Protein AF-A0A1M7TIK6-F1 (afdb_monomer)

InterPro domains:
  IPR012338 Beta-lactamase/transpeptidase-like [SSF56601] (16-72)

Radius of gyration: 14.54 Å; Cα contacts (8 Å, |Δi|>4): 136; chains: 1; bounding box: 36×27×40 Å

Sequence (93 aa):
MLSGLHVYKSQEYSYELTLYDLLFQTSGLPDAYEETRNSIKKRVIYEDAYISFDDMIEIAKSLEPHFAPRTKKRAHYADILWVYFYVRRCARV

Nearest PDB structures (foldseek):
  4y7p-assembly2_A  TM=8.129E-01  e=3.685E-02  Bacillus cereus
  2efu-assembly2_B  TM=7.732E-01  e=1.492E-01  Brucella anthropi
  2dns-assembly6_F  TM=7.487E-01  e=1.492E-01  Brucella anthropi
  2drw-assembly6_F  TM=7.540E-01  e=2.270E-01  Brucella anthropi

Mean predicted aligned error: 7.1 Å

Foldseek 3Di:
DQWLLAQAPNDTCSVVDDPVLQVQQQQQFAALQPPQPPHPVVDLVVDFDFADLVNSSVSSSVDHRRDHGPDPPDGDDHPNPPDPDGRDDPPDD

Solvent-accessible surface area (backbone atoms only — not comparable to full-atom values): 5692 Å² total; per-residue (Å²): 1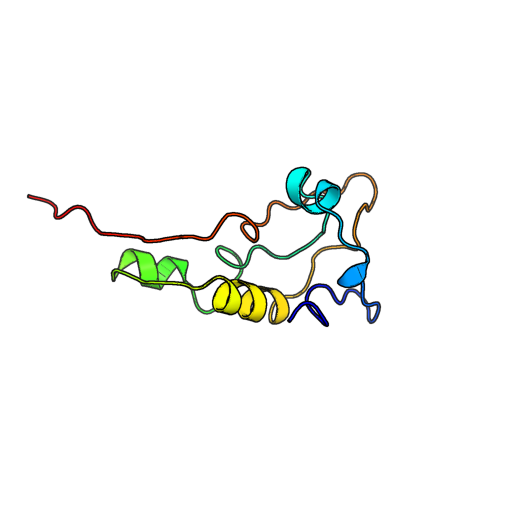34,57,77,66,54,36,53,45,95,92,42,79,42,42,87,75,63,49,72,65,29,60,77,65,21,20,40,18,51,42,26,38,55,78,70,36,87,80,37,55,59,60,47,59,72,78,41,73,45,84,56,54,59,66,58,45,50,56,46,25,42,74,45,74,46,79,46,62,64,71,42,85,99,52,71,36,81,45,75,71,86,75,59,79,51,74,54,72,79,76,77,84,125

Structure (mmCIF, N/CA/C/O backbone):
data_AF-A0A1M7TIK6-F1
#
_entry.id   AF-A0A1M7TIK6-F1
#
loop_
_atom_site.group_PDB
_atom_site.id
_atom_site.type_symbol
_atom_site.label_atom_id
_atom_site.label_alt_id
_atom_site.label_comp_id
_atom_site.label_asym_id
_atom_site.label_entity_id
_atom_site.label_seq_id
_atom_site.pdbx_PDB_ins_code
_atom_site.Cartn_x
_atom_site.Cartn_y
_atom_site.Cartn_z
_atom_site.occupancy
_atom_site.B_iso_or_equiv
_atom_site.auth_seq_id
_atom_site.auth_comp_id
_atom_site.auth_asym_id
_atom_site.auth_atom_id
_atom_site.pdbx_PDB_model_num
ATOM 1 N N . MET A 1 1 ? -9.883 -8.647 -7.353 1.00 65.69 1 MET A N 1
ATOM 2 C CA . MET A 1 1 ? -8.983 -7.479 -7.494 1.00 65.69 1 MET A CA 1
ATOM 3 C C . MET A 1 1 ? -8.696 -6.795 -6.159 1.00 65.69 1 MET A C 1
ATOM 5 O O . MET A 1 1 ? -7.525 -6.716 -5.828 1.00 65.69 1 MET A O 1
ATOM 9 N N . LEU A 1 2 ? -9.696 -6.372 -5.367 1.00 77.38 2 LEU A N 1
ATOM 10 C CA . LEU A 1 2 ? -9.478 -5.634 -4.100 1.00 77.38 2 LEU A CA 1
ATOM 11 C C . LEU A 1 2 ? -9.381 -6.494 -2.823 1.00 77.38 2 LEU A C 1
ATOM 13 O O . LEU A 1 2 ? -8.833 -6.041 -1.821 1.00 77.38 2 LEU A O 1
ATOM 17 N N . SER A 1 3 ? -9.889 -7.729 -2.844 1.00 84.56 3 SER A N 1
ATOM 18 C CA . SER A 1 3 ? -9.760 -8.667 -1.720 1.00 84.56 3 SER A CA 1
ATOM 19 C C . SER A 1 3 ? -8.295 -8.839 -1.322 1.00 84.56 3 SER A C 1
ATOM 21 O O . SER A 1 3 ? -7.425 -8.965 -2.192 1.00 84.56 3 SER A O 1
ATOM 23 N N . GLY A 1 4 ? -8.021 -8.826 -0.023 1.00 86.38 4 GLY A N 1
ATOM 24 C CA . GLY A 1 4 ? -6.669 -8.967 0.515 1.00 86.38 4 GLY A CA 1
ATOM 25 C C . GLY A 1 4 ? -5.762 -7.736 0.387 1.00 86.38 4 GLY A C 1
ATOM 26 O O . GLY A 1 4 ? -4.654 -7.774 0.901 1.00 86.38 4 GLY A O 1
ATOM 27 N N . LEU A 1 5 ? -6.205 -6.641 -0.249 1.00 88.12 5 LEU A N 1
ATOM 28 C CA . LEU A 1 5 ? -5.461 -5.368 -0.301 1.00 88.12 5 LEU A CA 1
ATOM 29 C C . LEU A 1 5 ? -5.075 -4.826 1.083 1.00 88.12 5 LEU A C 1
ATOM 31 O O . LEU A 1 5 ? -4.004 -4.252 1.238 1.00 88.12 5 LEU A O 1
ATOM 35 N N . HIS A 1 6 ? -5.946 -4.982 2.079 1.00 89.25 6 HIS A N 1
ATOM 36 C CA . HIS A 1 6 ? -5.697 -4.482 3.422 1.00 89.25 6 HIS A CA 1
ATOM 37 C C . HIS A 1 6 ? -6.083 -5.528 4.467 1.00 89.25 6 HIS A C 1
ATOM 39 O O . HIS A 1 6 ? -7.180 -5.494 5.032 1.00 89.25 6 HIS A O 1
ATOM 45 N N . VAL A 1 7 ? -5.160 -6.445 4.754 1.00 90.50 7 VAL A N 1
ATOM 46 C CA . VAL A 1 7 ? -5.287 -7.411 5.852 1.00 90.50 7 VAL A CA 1
ATOM 47 C C . VAL A 1 7 ? -4.366 -6.983 6.984 1.00 90.50 7 VAL A C 1
ATOM 49 O O . VAL A 1 7 ? -3.147 -7.047 6.863 1.00 90.50 7 VAL A O 1
ATOM 52 N N . TYR A 1 8 ? -4.946 -6.548 8.098 1.00 90.19 8 TYR A N 1
ATOM 53 C CA . TYR A 1 8 ? -4.190 -6.113 9.268 1.00 90.19 8 TYR A CA 1
ATOM 54 C C . TYR A 1 8 ? -4.613 -6.930 10.486 1.00 90.19 8 TYR A C 1
ATOM 56 O O . TYR A 1 8 ? -5.793 -6.980 10.824 1.00 90.19 8 TYR A O 1
ATOM 64 N N . LYS A 1 9 ? -3.650 -7.589 11.147 1.00 88.00 9 LYS A N 1
ATOM 65 C CA . LYS A 1 9 ? -3.885 -8.462 12.318 1.00 88.00 9 LYS A CA 1
ATOM 66 C C . LYS A 1 9 ? -5.010 -9.489 12.105 1.00 88.00 9 LYS A C 1
ATOM 68 O O . LYS A 1 9 ? -5.872 -9.657 12.963 1.00 88.00 9 LYS A O 1
ATOM 73 N N . SER A 1 10 ? -4.997 -10.158 10.952 1.00 88.00 10 SER A N 1
ATOM 74 C CA . SER A 1 10 ? -6.005 -11.155 10.550 1.00 88.00 10 SER A CA 1
ATOM 75 C C . SER A 1 10 ? -7.423 -10.606 10.336 1.00 88.00 10 SER A C 1
ATOM 77 O O . SER A 1 10 ? -8.355 -11.393 10.188 1.00 88.00 10 SER A O 1
ATOM 79 N N . GLN A 1 11 ? -7.595 -9.281 10.287 1.0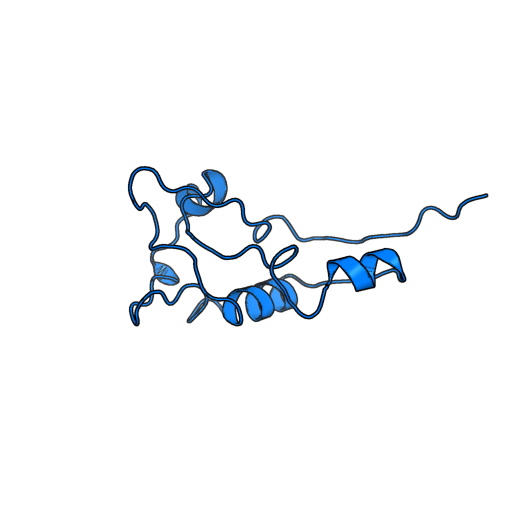0 89.12 11 GLN A N 1
ATOM 80 C CA . GLN A 1 11 ? -8.845 -8.633 9.904 1.00 89.12 11 GLN A CA 1
ATOM 81 C C . GLN A 1 11 ? -8.708 -7.994 8.517 1.00 89.12 11 GLN A C 1
ATOM 83 O O . GLN A 1 11 ? -7.749 -7.269 8.241 1.00 89.12 11 GLN A O 1
ATOM 88 N N . GLU A 1 12 ? -9.661 -8.286 7.633 1.00 90.94 12 GLU A N 1
ATOM 89 C CA . GLU A 1 12 ? -9.712 -7.741 6.277 1.00 90.94 12 GLU A CA 1
ATOM 90 C C . GLU A 1 12 ? -10.523 -6.442 6.261 1.00 90.94 12 GLU A C 1
ATOM 92 O O . GLU A 1 12 ? -11.691 -6.431 6.634 1.00 90.94 12 GLU A O 1
ATOM 97 N N . TYR A 1 13 ? -9.902 -5.357 5.800 1.00 89.44 13 TYR A N 1
ATOM 98 C CA . TYR A 1 13 ? -10.517 -4.030 5.691 1.00 89.44 13 TYR A CA 1
ATOM 99 C C . TYR A 1 13 ? -10.604 -3.531 4.246 1.00 89.44 13 TYR A C 1
ATOM 101 O O . TYR A 1 13 ? -11.020 -2.399 4.007 1.00 89.44 13 TYR A O 1
ATOM 109 N N . SER A 1 14 ? -10.228 -4.356 3.265 1.00 88.19 14 SER A N 1
ATOM 110 C CA . SER A 1 14 ? -10.185 -3.982 1.846 1.00 88.19 14 SER A CA 1
ATOM 111 C C . SER A 1 14 ? -11.464 -3.321 1.332 1.00 88.19 14 SER A C 1
ATOM 113 O O . SER A 1 14 ? -11.399 -2.379 0.549 1.00 88.19 14 SER A O 1
ATOM 115 N N . TYR A 1 15 ? -12.621 -3.808 1.779 1.00 89.00 15 TYR A N 1
ATOM 116 C CA . TYR A 1 15 ? -13.936 -3.313 1.362 1.00 89.00 15 TYR A CA 1
ATOM 117 C C . TYR A 1 15 ? -14.467 -2.170 2.240 1.00 89.00 15 TYR A C 1
ATOM 119 O O . TYR A 1 15 ? -15.474 -1.555 1.902 1.00 89.00 15 TYR A O 1
ATOM 127 N N . GLU A 1 16 ? -13.795 -1.875 3.354 1.00 89.19 16 GLU A N 1
ATOM 128 C CA . GLU A 1 16 ? -14.134 -0.781 4.274 1.00 89.19 16 GLU A CA 1
ATOM 129 C C . GLU A 1 16 ? -13.340 0.503 3.992 1.00 89.19 16 GLU A C 1
ATOM 131 O O . GLU A 1 16 ? -13.577 1.543 4.622 1.00 89.19 16 GLU A O 1
ATOM 136 N N . LEU A 1 17 ? -12.373 0.421 3.073 1.00 87.81 17 LEU A N 1
ATOM 137 C CA . LEU A 1 17 ? -11.607 1.557 2.591 1.00 87.81 17 LEU A CA 1
ATOM 138 C C . LEU A 1 17 ? -12.494 2.466 1.744 1.00 87.81 17 LEU A C 1
ATOM 140 O O . LEU A 1 17 ? -13.158 2.041 0.799 1.00 87.81 17 LEU A O 1
ATOM 144 N N . THR A 1 18 ? -12.462 3.748 2.070 1.00 88.50 18 THR A N 1
ATOM 145 C CA . THR A 1 18 ? -13.164 4.799 1.341 1.00 88.50 18 THR A CA 1
ATOM 146 C C . THR A 1 18 ? -12.168 5.711 0.630 1.00 88.50 18 THR A C 1
ATOM 148 O O . THR A 1 18 ? -10.993 5.792 0.991 1.00 88.50 18 THR A O 1
ATOM 151 N N . LEU A 1 19 ? -12.653 6.472 -0.356 1.00 84.94 19 LEU A N 1
ATOM 152 C CA . LEU A 1 19 ? -11.872 7.542 -0.992 1.00 84.94 19 LEU A CA 1
ATOM 153 C C . LEU A 1 19 ? -11.337 8.552 0.031 1.00 84.94 19 LEU A C 1
ATOM 155 O O . LEU A 1 19 ? -10.238 9.067 -0.139 1.00 84.94 19 LEU A O 1
ATOM 159 N N . TYR A 1 20 ? -12.089 8.804 1.106 1.00 86.50 20 TYR A N 1
ATOM 160 C CA . TYR A 1 20 ? -11.652 9.665 2.200 1.00 86.50 20 TYR A CA 1
ATOM 161 C C . TYR A 1 20 ? -10.375 9.125 2.858 1.00 86.50 20 TYR A C 1
ATOM 163 O O . TYR A 1 20 ? -9.412 9.868 3.033 1.00 86.50 20 TYR A O 1
ATOM 171 N N . ASP A 1 21 ? -10.326 7.827 3.159 1.00 87.69 21 ASP A N 1
ATOM 172 C CA . ASP A 1 21 ? -9.167 7.226 3.830 1.00 87.69 21 ASP A CA 1
ATOM 173 C C . ASP A 1 21 ? -7.903 7.309 2.971 1.00 87.69 21 ASP A C 1
ATOM 175 O O . ASP A 1 21 ? -6.799 7.486 3.486 1.00 87.69 21 ASP A O 1
ATOM 179 N N . LEU A 1 22 ? -8.069 7.216 1.652 1.00 85.88 22 LEU A N 1
ATOM 180 C CA . LEU A 1 22 ? -6.971 7.320 0.701 1.00 85.88 22 LEU A CA 1
ATOM 181 C C . LEU A 1 22 ? -6.508 8.774 0.519 1.00 85.88 22 LEU A C 1
ATOM 183 O O . LEU A 1 22 ? -5.312 9.047 0.589 1.00 85.88 22 LEU A O 1
ATOM 187 N N . LEU A 1 23 ? -7.439 9.720 0.345 1.00 85.19 23 LEU A N 1
ATOM 188 C CA . LEU A 1 23 ? -7.125 11.143 0.152 1.00 85.19 23 LEU A CA 1
ATOM 189 C C . LEU A 1 23 ? -6.466 11.776 1.382 1.00 85.19 23 LEU A C 1
ATOM 191 O O . LEU A 1 23 ? -5.597 12.633 1.241 1.00 85.19 23 LEU A O 1
ATOM 195 N N . PHE A 1 24 ? -6.863 11.347 2.581 1.00 87.00 24 PHE A N 1
ATOM 196 C CA . PHE A 1 24 ? -6.311 11.849 3.841 1.00 87.00 24 PHE A CA 1
ATOM 197 C C . PHE A 1 24 ? -5.212 10.960 4.425 1.00 87.00 24 PHE A C 1
ATOM 199 O O . PHE A 1 24 ? -4.773 11.212 5.546 1.00 87.00 24 PHE A O 1
ATOM 206 N N . GLN A 1 25 ? -4.756 9.940 3.687 1.00 86.69 25 GLN A N 1
ATOM 207 C CA . GLN A 1 25 ? -3.658 9.058 4.105 1.00 86.69 25 GLN A CA 1
ATOM 208 C C . GLN A 1 25 ? -3.927 8.362 5.451 1.00 86.69 25 GLN A C 1
ATOM 210 O O . GLN A 1 25 ? -3.020 8.088 6.233 1.00 86.69 25 GLN A O 1
ATOM 215 N N . THR A 1 26 ? -5.197 8.074 5.742 1.00 89.88 26 THR A N 1
ATOM 216 C CA . THR A 1 26 ? -5.646 7.375 6.957 1.00 89.88 26 THR A CA 1
ATOM 217 C C . THR A 1 26 ? -6.047 5.923 6.685 1.00 89.88 26 THR A C 1
ATOM 219 O O . THR A 1 26 ? -6.573 5.255 7.577 1.00 89.88 26 THR A O 1
ATOM 222 N N . SER A 1 27 ? -5.774 5.416 5.478 1.00 86.81 27 SER A N 1
ATOM 223 C CA . SER A 1 27 ? -6.009 4.023 5.083 1.00 86.81 27 SER A CA 1
ATOM 224 C C . SER A 1 27 ? -5.097 3.036 5.808 1.00 86.81 27 SER A C 1
ATOM 226 O O . SER A 1 27 ? -5.552 1.945 6.121 1.00 86.81 27 SER A O 1
ATOM 228 N N . GLY A 1 28 ? -3.847 3.421 6.093 1.00 87.38 28 GLY A N 1
ATOM 229 C CA . GLY A 1 28 ? -2.834 2.529 6.673 1.00 87.38 28 GLY A CA 1
ATOM 230 C C . GLY A 1 28 ? -2.166 1.599 5.662 1.00 87.38 28 GLY A C 1
ATOM 231 O O . GLY A 1 28 ? -1.407 0.714 6.058 1.00 87.38 28 GLY A O 1
ATOM 232 N N . LEU A 1 29 ? -2.430 1.812 4.370 1.00 89.38 29 LEU A N 1
ATOM 233 C CA . LEU A 1 29 ? -1.802 1.054 3.298 1.00 89.38 29 LEU A CA 1
ATOM 234 C C . LEU A 1 29 ? -0.288 1.321 3.233 1.00 89.38 29 LEU A C 1
ATOM 236 O O . LEU A 1 29 ? 0.150 2.438 3.530 1.00 89.38 29 LEU A O 1
ATOM 240 N N . PRO A 1 30 ? 0.496 0.314 2.825 1.00 87.94 30 PRO A N 1
ATOM 241 C CA . PRO A 1 30 ? 1.921 0.478 2.592 1.00 87.94 30 PRO A CA 1
ATOM 242 C C . PRO A 1 30 ? 2.176 1.276 1.309 1.00 87.94 30 PRO A C 1
ATOM 244 O O . PRO A 1 30 ? 1.397 1.222 0.352 1.00 87.94 30 PRO A O 1
ATOM 247 N N . ASP A 1 31 ? 3.290 1.996 1.267 1.00 86.00 31 ASP A N 1
ATOM 248 C CA . ASP A 1 31 ? 3.757 2.663 0.059 1.00 86.00 31 ASP A CA 1
ATOM 249 C C . ASP A 1 31 ? 4.425 1.646 -0.880 1.00 86.00 31 ASP A C 1
ATOM 251 O O . ASP A 1 31 ? 5.579 1.254 -0.702 1.00 86.00 31 ASP A O 1
ATOM 255 N N . ALA A 1 32 ? 3.691 1.202 -1.902 1.00 83.56 32 ALA A N 1
ATOM 256 C CA . ALA A 1 32 ? 4.179 0.216 -2.866 1.00 83.56 32 ALA A CA 1
ATOM 257 C C . ALA A 1 32 ? 5.431 0.676 -3.641 1.00 83.56 32 ALA A C 1
ATOM 259 O O . ALA A 1 32 ? 6.213 -0.166 -4.096 1.00 83.56 32 ALA A O 1
ATOM 260 N N . TYR A 1 33 ? 5.648 1.985 -3.799 1.00 79.19 33 TYR A N 1
ATOM 261 C CA . TYR A 1 33 ? 6.798 2.520 -4.523 1.00 79.19 33 TYR A CA 1
ATOM 262 C C . TYR A 1 33 ? 8.058 2.565 -3.643 1.00 79.19 33 TYR A C 1
ATOM 264 O O . TYR A 1 33 ? 9.137 2.158 -4.092 1.00 79.19 33 TYR A O 1
ATOM 272 N N . GLU A 1 34 ? 7.926 3.023 -2.396 1.00 80.44 34 GLU A N 1
ATOM 273 C CA . GLU A 1 34 ? 9.048 3.198 -1.465 1.00 80.44 34 GLU A CA 1
ATOM 274 C C . GLU A 1 34 ? 9.379 1.938 -0.650 1.00 80.44 34 GLU A C 1
ATOM 276 O O . GLU A 1 34 ? 10.556 1.639 -0.436 1.00 80.44 34 GLU A O 1
ATOM 281 N N . GLU A 1 35 ? 8.379 1.174 -0.204 1.00 80.50 35 GLU A N 1
ATOM 282 C CA . GLU A 1 35 ? 8.572 0.084 0.769 1.00 80.50 35 GLU A CA 1
ATOM 283 C C . GLU A 1 35 ? 8.883 -1.275 0.125 1.00 80.50 35 GLU A C 1
ATOM 285 O O . GLU A 1 35 ? 9.273 -2.236 0.798 1.00 80.50 35 GLU A O 1
ATOM 290 N N . THR A 1 36 ? 8.775 -1.373 -1.198 1.00 80.00 36 THR A N 1
ATOM 291 C CA . THR A 1 36 ? 9.050 -2.617 -1.917 1.00 80.00 36 THR A CA 1
ATOM 292 C C . THR A 1 36 ? 10.539 -2.950 -1.931 1.00 80.00 36 THR A C 1
ATOM 294 O O . THR A 1 36 ? 11.362 -2.230 -2.500 1.00 80.00 36 THR A O 1
ATOM 297 N N . ARG A 1 37 ? 10.8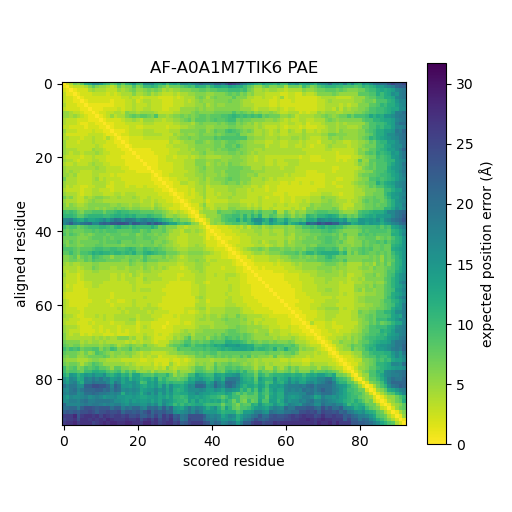95 -4.125 -1.386 1.00 69.19 37 ARG A N 1
ATOM 298 C CA . ARG A 1 37 ? 12.277 -4.658 -1.399 1.00 69.19 37 ARG A CA 1
ATOM 299 C C . ARG A 1 37 ? 12.849 -4.800 -2.814 1.00 69.19 37 ARG A C 1
ATOM 301 O O . ARG A 1 37 ? 14.019 -4.486 -3.039 1.00 69.19 37 ARG A O 1
ATOM 308 N N . ASN A 1 38 ? 12.021 -5.231 -3.766 1.00 66.12 38 ASN A N 1
ATOM 309 C CA . ASN A 1 38 ? 12.328 -5.212 -5.197 1.00 66.12 38 ASN A CA 1
ATOM 310 C C . ASN A 1 38 ? 12.010 -3.832 -5.760 1.00 66.12 38 ASN A C 1
ATOM 312 O O . ASN A 1 38 ? 10.976 -3.592 -6.368 1.00 66.12 38 ASN A O 1
ATOM 316 N N . SER A 1 39 ? 12.923 -2.916 -5.485 1.00 65.44 39 SER A N 1
ATOM 317 C CA . SER A 1 39 ? 12.838 -1.495 -5.773 1.00 65.44 39 SER A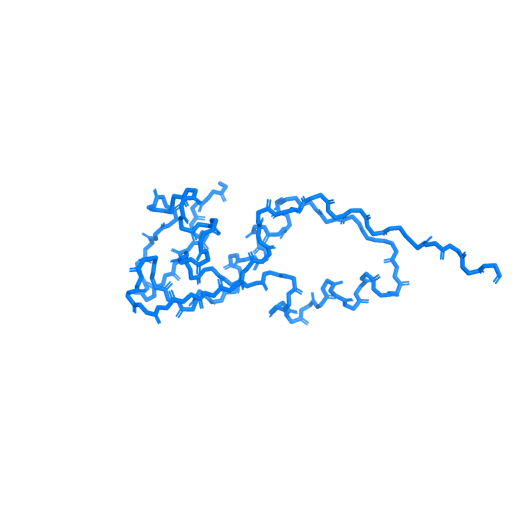 CA 1
ATOM 318 C C . SER A 1 39 ? 12.451 -1.199 -7.225 1.00 65.44 39 SER A C 1
ATOM 320 O O . SER A 1 39 ? 13.327 -1.028 -8.084 1.00 65.44 39 SER A O 1
ATOM 322 N N . ILE A 1 40 ? 11.149 -1.035 -7.466 1.00 75.25 40 ILE A N 1
ATOM 323 C CA . ILE A 1 40 ? 10.617 -0.248 -8.580 1.00 75.25 40 ILE A CA 1
ATOM 324 C C . ILE A 1 40 ? 11.470 1.012 -8.730 1.00 75.25 40 ILE A C 1
ATOM 326 O O . ILE A 1 40 ? 11.985 1.279 -9.809 1.00 75.25 40 ILE A O 1
ATOM 330 N N . LYS A 1 41 ? 11.736 1.685 -7.604 1.00 76.94 41 LYS A N 1
ATOM 331 C CA . LYS A 1 41 ? 12.615 2.845 -7.482 1.00 76.94 41 LYS A CA 1
ATOM 332 C C . LYS A 1 41 ? 14.006 2.665 -8.096 1.00 76.94 41 LYS A C 1
ATOM 334 O O . LYS A 1 41 ? 14.476 3.567 -8.771 1.00 76.94 41 LYS A O 1
ATOM 339 N N . LYS A 1 42 ? 14.687 1.525 -7.906 1.00 80.19 42 LYS A N 1
ATOM 340 C CA . LYS A 1 42 ? 15.984 1.304 -8.582 1.00 80.19 42 LYS A CA 1
ATOM 341 C C . LYS A 1 42 ? 15.772 1.029 -10.061 1.00 80.19 42 LYS A C 1
ATOM 343 O O . LYS A 1 42 ? 16.548 1.527 -10.863 1.00 80.19 42 LYS A O 1
ATOM 348 N N . ARG A 1 43 ? 14.730 0.280 -10.431 1.00 80.06 43 ARG A N 1
ATOM 349 C CA . ARG A 1 43 ? 14.445 -0.029 -11.836 1.00 80.06 43 ARG A CA 1
ATOM 350 C C . ARG A 1 43 ? 14.223 1.254 -12.644 1.00 80.06 43 ARG A C 1
ATOM 352 O O . ARG A 1 43 ? 14.945 1.479 -13.603 1.00 80.06 43 ARG A O 1
ATOM 359 N N . VAL A 1 44 ? 13.369 2.160 -12.162 1.00 80.56 44 VAL A N 1
ATOM 360 C CA . VAL A 1 44 ? 13.088 3.455 -12.819 1.00 80.56 44 VAL A CA 1
ATOM 361 C C . VAL A 1 44 ? 14.281 4.424 -12.845 1.00 80.56 44 VAL A C 1
ATOM 363 O O . VAL A 1 44 ? 14.264 5.392 -13.598 1.00 80.56 44 VAL A O 1
ATOM 366 N N . ILE A 1 45 ? 15.323 4.193 -12.033 1.00 81.56 45 ILE A N 1
ATOM 367 C CA . ILE A 1 45 ? 16.579 4.963 -12.096 1.00 81.56 45 ILE A CA 1
ATOM 368 C C . ILE A 1 45 ? 17.447 4.507 -13.278 1.00 81.56 45 ILE A C 1
ATOM 370 O O . ILE A 1 45 ? 18.154 5.330 -13.866 1.00 81.56 45 ILE A O 1
ATOM 374 N N . TYR A 1 46 ? 17.425 3.214 -13.613 1.00 83.38 46 TYR A N 1
ATOM 375 C CA . TYR A 1 46 ? 18.316 2.627 -14.619 1.00 83.38 46 TYR A CA 1
ATOM 376 C C . TYR A 1 46 ? 17.652 2.423 -15.986 1.00 83.38 46 TYR A C 1
ATOM 378 O O . TYR A 1 46 ? 18.357 2.460 -16.995 1.00 83.38 46 TYR A O 1
ATOM 386 N N . GLU A 1 47 ? 16.330 2.257 -16.041 1.00 82.69 47 GLU A N 1
ATOM 387 C CA . GLU A 1 47 ? 15.579 2.005 -17.274 1.00 82.69 47 GLU A CA 1
ATOM 388 C C . GLU A 1 47 ? 14.192 2.658 -17.263 1.00 82.69 47 GLU A C 1
ATOM 390 O O . GLU A 1 47 ? 13.586 2.868 -16.210 1.00 82.69 47 GLU A O 1
ATOM 395 N N . ASP A 1 48 ? 13.679 2.955 -18.460 1.00 82.31 48 ASP A N 1
ATOM 396 C CA . ASP A 1 48 ? 12.278 3.331 -18.630 1.00 82.31 48 ASP A CA 1
ATOM 397 C C . ASP A 1 48 ? 11.417 2.118 -18.251 1.00 82.31 48 ASP A C 1
ATOM 399 O O . ASP A 1 48 ? 11.574 1.027 -18.804 1.00 82.31 48 ASP A O 1
ATOM 403 N N . ALA A 1 49 ? 10.498 2.302 -17.308 1.00 79.19 49 ALA A N 1
ATOM 404 C CA . ALA A 1 49 ? 9.620 1.238 -16.850 1.00 79.19 49 ALA A CA 1
ATOM 405 C C . ALA A 1 49 ? 8.162 1.677 -16.940 1.00 79.19 49 ALA A C 1
ATOM 407 O O . ALA A 1 49 ? 7.794 2.781 -16.539 1.00 79.19 49 ALA A O 1
ATOM 408 N N . TYR A 1 50 ? 7.334 0.766 -17.438 1.00 81.69 50 TYR A N 1
ATOM 409 C CA . TYR A 1 50 ? 5.889 0.846 -17.314 1.00 81.69 50 TYR A CA 1
ATOM 410 C C . TYR A 1 50 ? 5.462 -0.005 -16.120 1.00 81.69 50 TYR A C 1
ATOM 412 O O . TYR A 1 50 ? 5.907 -1.146 -15.976 1.00 81.69 50 TYR A O 1
ATOM 420 N N . ILE A 1 51 ? 4.645 0.574 -15.246 1.00 80.06 51 ILE A N 1
ATOM 421 C CA . ILE A 1 51 ? 4.107 -0.095 -14.063 1.00 80.06 51 ILE A CA 1
ATOM 422 C C . ILE A 1 51 ? 2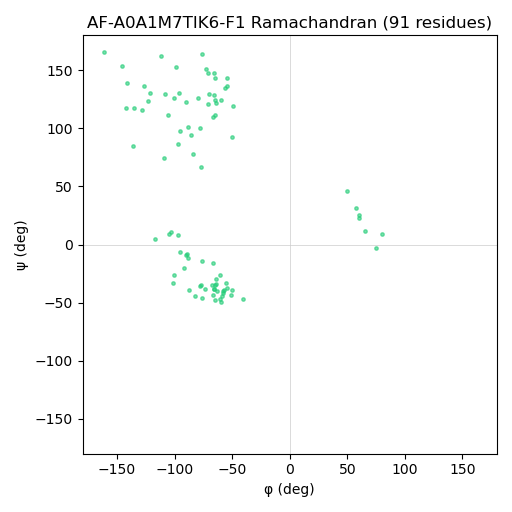.607 0.111 -14.116 1.00 80.06 51 ILE A C 1
ATOM 424 O O . ILE A 1 51 ? 2.131 1.249 -14.103 1.00 80.06 51 ILE A O 1
ATOM 428 N N . SER A 1 52 ? 1.879 -0.990 -14.251 1.00 83.44 52 SER A N 1
ATOM 429 C CA . SER A 1 52 ? 0.428 -0.940 -14.318 1.00 83.44 52 SER A CA 1
ATOM 430 C C . SER A 1 52 ? -0.173 -0.717 -12.930 1.00 83.44 52 SER A C 1
ATOM 432 O O . SER A 1 52 ? 0.471 -0.910 -11.896 1.00 83.44 52 SER A O 1
ATOM 434 N N . PHE A 1 53 ? -1.443 -0.323 -12.906 1.00 82.75 53 PHE A N 1
ATOM 435 C CA . PHE A 1 53 ? -2.208 -0.248 -11.665 1.00 82.75 53 PHE A CA 1
ATOM 436 C C . PHE A 1 53 ? -2.261 -1.606 -10.950 1.00 82.75 53 PHE A C 1
ATOM 438 O O . PHE A 1 53 ? -2.081 -1.670 -9.735 1.00 82.75 53 PHE A O 1
ATOM 445 N N . ASP A 1 54 ? -2.456 -2.689 -11.705 1.00 84.56 54 ASP A N 1
ATOM 446 C CA . ASP A 1 54 ? -2.516 -4.042 -11.154 1.00 84.56 54 ASP A CA 1
ATOM 447 C C . ASP A 1 54 ? -1.185 -4.448 -10.510 1.00 84.56 54 ASP A C 1
ATOM 449 O O . ASP A 1 54 ? -1.192 -4.996 -9.408 1.00 84.56 54 ASP A O 1
ATOM 453 N N . ASP A 1 55 ? -0.046 -4.091 -11.120 1.00 84.56 55 ASP A N 1
ATOM 454 C CA . ASP A 1 55 ? 1.278 -4.334 -10.530 1.00 84.56 55 ASP A CA 1
ATOM 455 C C . ASP A 1 55 ? 1.414 -3.649 -9.163 1.00 84.56 55 ASP A C 1
ATOM 457 O O . ASP A 1 55 ? 1.874 -4.262 -8.201 1.00 84.56 55 ASP A O 1
ATOM 461 N N . MET A 1 56 ? 0.975 -2.389 -9.049 1.00 84.00 56 MET A N 1
ATOM 462 C CA . MET A 1 56 ? 1.035 -1.645 -7.784 1.00 84.00 56 MET A CA 1
ATOM 463 C C . MET A 1 56 ? 0.133 -2.256 -6.712 1.00 84.00 56 MET A C 1
ATOM 465 O O . MET A 1 56 ? 0.525 -2.317 -5.548 1.00 84.00 56 MET A O 1
ATOM 469 N N . ILE A 1 57 ? -1.056 -2.736 -7.086 1.00 85.94 57 ILE A N 1
ATOM 470 C CA . ILE A 1 57 ? -1.982 -3.399 -6.161 1.00 85.94 57 ILE A CA 1
ATOM 471 C C . ILE A 1 57 ? -1.416 -4.733 -5.668 1.00 85.94 57 ILE A C 1
ATOM 473 O O . ILE A 1 57 ? -1.497 -5.021 -4.473 1.00 85.94 57 ILE A O 1
ATOM 477 N N . GLU A 1 58 ? -0.834 -5.543 -6.550 1.00 87.44 58 GLU A N 1
ATOM 478 C CA . GLU A 1 58 ? -0.213 -6.814 -6.160 1.00 87.44 58 GLU A CA 1
ATOM 479 C C . GLU A 1 58 ? 1.013 -6.598 -5.269 1.00 87.44 58 GLU A C 1
ATOM 481 O O . GLU A 1 58 ? 1.204 -7.302 -4.275 1.00 87.44 58 GLU A O 1
ATOM 486 N N . ILE A 1 59 ? 1.801 -5.563 -5.552 1.00 86.56 59 ILE A N 1
ATOM 487 C CA . ILE A 1 59 ? 2.915 -5.166 -4.696 1.00 86.56 59 ILE A CA 1
ATOM 488 C C . ILE A 1 59 ? 2.410 -4.696 -3.330 1.00 86.56 59 ILE A C 1
ATOM 490 O O . ILE A 1 59 ? 2.903 -5.182 -2.313 1.00 86.56 59 ILE A O 1
ATOM 494 N N . ALA A 1 60 ? 1.397 -3.828 -3.283 1.00 86.88 60 ALA A N 1
ATOM 495 C CA . ALA A 1 60 ? 0.808 -3.359 -2.030 1.00 86.88 60 ALA A CA 1
ATOM 496 C C . ALA A 1 60 ? 0.276 -4.518 -1.168 1.00 86.88 60 ALA A C 1
ATOM 498 O O . ALA A 1 60 ? 0.492 -4.524 0.039 1.00 86.88 60 ALA A O 1
ATOM 499 N N . LYS A 1 61 ? -0.350 -5.533 -1.781 1.00 88.75 61 LYS A N 1
ATOM 500 C CA . LYS A 1 61 ? -0.806 -6.757 -1.091 1.00 88.75 61 LYS A CA 1
ATOM 501 C C . LYS A 1 61 ? 0.327 -7.595 -0.511 1.00 88.75 61 LYS A C 1
ATOM 503 O O . LYS A 1 61 ? 0.115 -8.318 0.458 1.00 88.75 61 LYS A O 1
ATOM 508 N N . SER A 1 62 ? 1.504 -7.557 -1.134 1.00 88.25 62 SER A N 1
ATOM 509 C CA . SER A 1 62 ? 2.677 -8.296 -0.656 1.00 88.25 62 SER A CA 1
ATOM 510 C C . SER A 1 62 ? 3.348 -7.643 0.557 1.00 88.25 62 SER A C 1
ATOM 512 O O . SER A 1 62 ? 4.185 -8.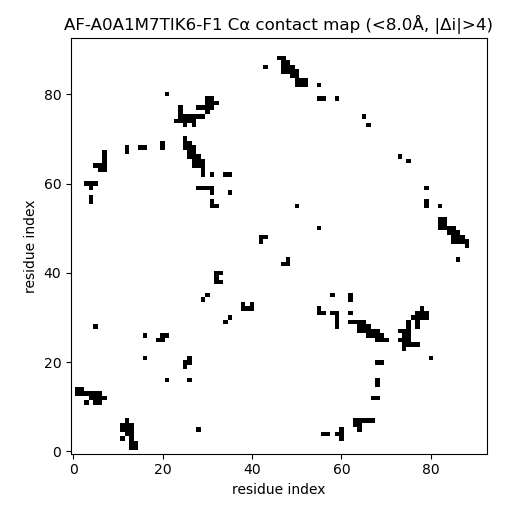271 1.206 1.00 88.25 62 SER A O 1
ATOM 514 N N . LEU A 1 63 ? 2.997 -6.389 0.848 1.00 88.12 63 LEU A N 1
ATOM 515 C CA . LEU A 1 63 ? 3.543 -5.593 1.938 1.00 88.12 63 LEU A CA 1
ATOM 516 C C . LEU A 1 63 ? 2.607 -5.621 3.151 1.00 88.12 63 LEU A C 1
ATOM 518 O O . LEU A 1 63 ? 1.395 -5.787 3.027 1.00 88.12 63 LEU A O 1
ATOM 522 N N . GLU A 1 64 ? 3.176 -5.451 4.343 1.00 88.81 64 GLU A N 1
ATOM 523 C CA . GLU A 1 64 ? 2.391 -5.407 5.576 1.00 88.81 64 GLU A CA 1
ATOM 524 C C . GLU A 1 64 ? 1.757 -4.019 5.763 1.00 88.81 64 GLU A C 1
ATOM 526 O O . GLU A 1 64 ? 2.477 -3.019 5.772 1.00 88.81 64 GLU A O 1
ATOM 531 N N . PRO A 1 65 ? 0.428 -3.923 5.954 1.00 90.19 65 PRO A N 1
ATOM 532 C CA . PRO A 1 65 ? -0.213 -2.660 6.300 1.00 90.19 65 PRO A CA 1
ATOM 533 C C . PRO A 1 65 ? 0.230 -2.151 7.675 1.00 90.19 65 PRO A C 1
ATOM 535 O O . PRO A 1 65 ? 0.373 -2.920 8.630 1.00 90.19 65 PRO A O 1
ATOM 538 N N . HIS A 1 66 ? 0.368 -0.832 7.811 1.00 89.44 66 HIS A N 1
ATOM 539 C CA . HIS A 1 66 ? 0.905 -0.202 9.023 1.00 89.44 66 HIS A CA 1
ATOM 540 C C . HIS A 1 66 ? -0.112 -0.119 10.165 1.00 89.44 66 HIS A C 1
ATOM 542 O O . HIS A 1 66 ? 0.248 -0.207 11.343 1.00 89.44 66 HIS A O 1
ATOM 548 N N . PHE A 1 67 ? -1.388 0.102 9.844 1.00 92.00 67 PHE A N 1
ATOM 549 C CA . PHE A 1 67 ? -2.469 0.224 10.825 1.00 92.00 67 PHE A CA 1
ATOM 550 C C . PHE A 1 67 ? -3.847 0.019 10.191 1.00 92.00 67 PHE A C 1
ATOM 552 O O . PHE A 1 67 ? -3.996 0.087 8.982 1.00 92.00 67 PHE A O 1
ATOM 559 N N . ALA A 1 68 ? -4.877 -0.190 11.016 1.00 90.12 68 ALA A N 1
ATOM 560 C CA . ALA A 1 68 ? -6.259 -0.281 10.544 1.00 90.12 68 ALA A CA 1
ATOM 561 C C . ALA A 1 68 ? -6.801 1.086 10.071 1.00 90.12 68 ALA A C 1
ATOM 563 O O . ALA A 1 68 ? -6.467 2.108 10.689 1.00 90.12 68 ALA A O 1
ATOM 564 N N . PRO A 1 69 ? -7.695 1.135 9.066 1.00 88.38 69 PRO A N 1
ATOM 565 C CA . PRO A 1 69 ? -8.211 2.394 8.538 1.00 88.38 69 PRO A CA 1
ATOM 566 C C . PRO A 1 69 ? -8.829 3.283 9.622 1.00 88.38 69 PRO A C 1
ATOM 568 O O . PRO A 1 69 ? -9.481 2.797 10.551 1.00 88.38 69 PRO A O 1
ATOM 571 N N . ARG A 1 70 ? -8.641 4.602 9.500 1.00 88.00 70 ARG A N 1
ATOM 572 C CA . ARG A 1 70 ? -9.197 5.624 10.415 1.00 88.00 70 ARG A CA 1
ATOM 573 C C . ARG A 1 70 ? -8.736 5.481 11.869 1.00 88.00 70 ARG A C 1
ATOM 575 O O . ARG A 1 70 ? -9.386 5.987 12.790 1.00 88.00 70 ARG A O 1
ATOM 582 N N . THR A 1 71 ? -7.595 4.831 12.104 1.00 88.19 71 THR A N 1
ATOM 583 C CA . THR A 1 71 ? -6.987 4.806 13.438 1.00 88.19 71 THR A CA 1
ATOM 584 C C . THR A 1 71 ? -6.666 6.237 13.882 1.00 88.19 71 THR A C 1
ATOM 586 O O . THR A 1 71 ? -5.955 6.980 13.206 1.00 88.19 71 THR A O 1
ATOM 589 N N . LYS A 1 72 ? -7.189 6.648 15.045 1.00 85.69 72 LYS A N 1
ATOM 590 C CA . LYS A 1 72 ? -7.005 8.014 15.561 1.00 85.69 72 LYS A CA 1
ATOM 591 C C . LYS A 1 72 ? -5.515 8.364 15.676 1.00 85.69 72 LYS A C 1
ATOM 593 O O . LYS A 1 72 ? -4.739 7.592 16.235 1.00 85.69 72 LYS A O 1
ATOM 598 N N . LYS A 1 73 ? -5.149 9.569 15.218 1.00 84.62 73 LYS A N 1
ATOM 599 C CA . LYS A 1 73 ? -3.777 10.120 15.246 1.00 84.62 73 LYS A CA 1
ATOM 600 C C . LYS A 1 73 ? -2.741 9.286 14.468 1.00 84.62 73 LYS A C 1
ATOM 602 O O . LYS A 1 73 ? -1.556 9.338 14.790 1.00 84.62 73 LYS A O 1
ATOM 607 N N . ARG A 1 74 ? -3.171 8.515 13.465 1.00 85.06 74 ARG A N 1
ATOM 608 C CA . ARG A 1 74 ? -2.293 7.786 12.543 1.00 85.06 74 ARG A CA 1
ATOM 609 C C . ARG A 1 74 ? -2.583 8.243 11.114 1.00 85.06 74 ARG A C 1
ATOM 611 O O . ARG A 1 74 ? -3.741 8.287 10.712 1.00 85.06 74 ARG A O 1
ATOM 618 N N . ALA A 1 75 ? -1.532 8.582 10.382 1.00 85.00 75 ALA A N 1
ATOM 619 C CA . ALA A 1 75 ? -1.567 8.818 8.947 1.00 85.00 75 ALA A CA 1
ATOM 620 C C . ALA A 1 75 ? -0.281 8.236 8.349 1.00 85.00 75 ALA A C 1
ATOM 622 O O . ALA A 1 75 ? 0.779 8.344 8.971 1.00 85.00 75 ALA A O 1
ATOM 623 N N . HIS A 1 76 ? -0.390 7.582 7.199 1.00 83.56 76 HIS A N 1
ATOM 624 C CA . HIS A 1 76 ? 0.733 7.017 6.465 1.00 83.56 76 HIS A CA 1
ATOM 625 C C . HIS A 1 76 ? 0.564 7.364 4.995 1.00 83.56 76 HIS A C 1
ATOM 627 O O . HIS A 1 76 ? -0.433 6.990 4.374 1.00 83.56 76 HIS A O 1
ATOM 633 N N . TYR A 1 77 ? 1.524 8.119 4.472 1.00 81.69 77 TYR A N 1
ATOM 634 C CA . TYR A 1 77 ? 1.565 8.466 3.063 1.00 81.69 77 TYR A CA 1
ATOM 635 C C . TYR A 1 77 ? 1.792 7.188 2.251 1.00 81.69 77 TYR A C 1
ATOM 637 O O . TYR A 1 77 ? 2.700 6.426 2.566 1.00 81.69 77 TYR A O 1
ATOM 645 N N . ALA A 1 78 ? 0.957 6.945 1.243 1.00 78.75 78 ALA A N 1
ATOM 646 C CA . ALA A 1 78 ? 1.095 5.788 0.370 1.00 78.75 78 ALA A CA 1
ATOM 647 C C . ALA A 1 78 ? 0.749 6.167 -1.072 1.00 78.75 78 ALA A C 1
ATOM 649 O O . ALA A 1 78 ? -0.402 6.511 -1.374 1.00 78.75 78 ALA A O 1
ATOM 650 N N . ASP A 1 79 ? 1.724 6.047 -1.973 1.00 69.44 79 ASP A N 1
ATOM 651 C CA . ASP A 1 79 ? 1.539 6.252 -3.414 1.0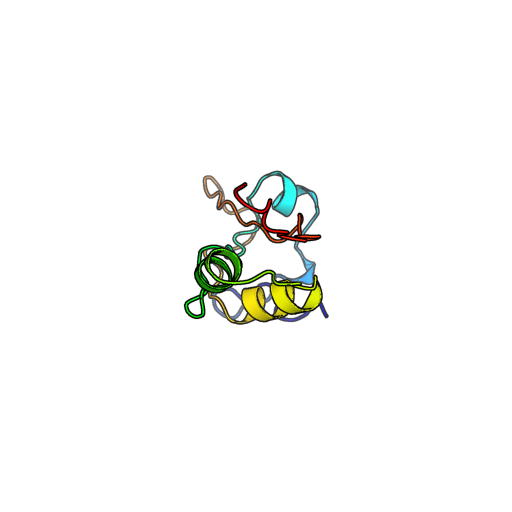0 69.44 79 ASP A CA 1
ATOM 652 C C . ASP A 1 79 ? 0.844 5.050 -4.088 1.00 69.44 79 ASP A C 1
ATOM 654 O O . ASP A 1 79 ? 1.408 4.338 -4.917 1.00 69.44 79 ASP A O 1
ATOM 658 N N . ILE A 1 80 ? -0.426 4.816 -3.739 1.00 67.00 80 ILE A N 1
ATOM 659 C CA . ILE A 1 80 ? -1.266 3.761 -4.345 1.00 67.00 80 ILE A CA 1
ATOM 660 C C . ILE A 1 80 ? -2.251 4.311 -5.383 1.00 67.00 80 ILE A C 1
ATOM 662 O O . ILE A 1 80 ? -2.558 3.638 -6.364 1.00 67.00 80 ILE A O 1
ATOM 666 N N . LEU A 1 81 ? -2.761 5.533 -5.195 1.00 56.59 81 LEU A N 1
ATOM 667 C CA . LEU A 1 81 ? -3.851 6.074 -6.022 1.00 56.59 81 LEU A CA 1
ATOM 668 C C . LEU A 1 81 ? -3.407 6.817 -7.293 1.00 56.59 81 LEU A C 1
ATOM 670 O O . LEU A 1 81 ? -4.252 7.129 -8.127 1.00 56.59 81 LEU A O 1
ATOM 674 N N . TRP A 1 82 ? -2.122 7.133 -7.453 1.00 53.41 82 TRP A N 1
ATOM 675 C CA . TRP A 1 82 ? -1.670 8.119 -8.451 1.00 53.41 82 TRP A CA 1
ATOM 676 C C . TRP A 1 82 ? -1.044 7.519 -9.719 1.00 53.41 82 TRP A C 1
ATOM 678 O O . TRP A 1 82 ? -0.462 8.233 -10.532 1.00 53.41 82 TRP A O 1
ATOM 688 N N . VAL A 1 83 ? -1.147 6.211 -9.940 1.00 53.16 83 VAL A N 1
ATOM 689 C CA . VAL A 1 83 ? -0.192 5.536 -10.828 1.00 53.16 83 VAL A CA 1
ATOM 690 C C . VAL A 1 83 ? -0.714 5.354 -12.256 1.00 53.16 83 VAL A C 1
ATOM 692 O O . VAL A 1 83 ? -1.214 4.303 -12.639 1.00 53.16 83 VAL A O 1
ATOM 695 N N . TYR A 1 84 ? -0.503 6.391 -13.068 1.00 46.97 84 TYR A N 1
ATOM 696 C CA . TYR A 1 84 ? 0.014 6.239 -14.434 1.00 46.97 84 TYR A CA 1
ATOM 697 C C . TYR A 1 84 ? 1.452 6.779 -14.431 1.00 46.97 84 TYR A C 1
ATOM 699 O O . TYR A 1 84 ? 1.724 7.889 -14.885 1.00 46.97 84 TYR A O 1
ATOM 707 N N . PHE A 1 85 ? 2.390 6.019 -13.861 1.00 55.09 85 PHE A N 1
ATOM 708 C CA . PHE A 1 85 ? 3.804 6.391 -13.908 1.00 55.09 85 PHE A CA 1
ATOM 709 C C . PHE A 1 85 ? 4.415 5.879 -15.210 1.00 55.09 85 PHE A C 1
ATOM 711 O O . PHE A 1 85 ? 4.851 4.735 -15.314 1.00 55.09 85 PHE A O 1
ATOM 718 N N . TYR A 1 86 ? 4.444 6.751 -16.216 1.00 51.19 86 TYR A N 1
ATOM 719 C CA . TYR A 1 86 ? 5.349 6.607 -17.348 1.00 51.19 86 TYR A CA 1
ATOM 720 C C . TYR A 1 86 ? 6.594 7.449 -17.069 1.00 51.19 86 TYR A C 1
ATOM 722 O O . TYR A 1 86 ? 6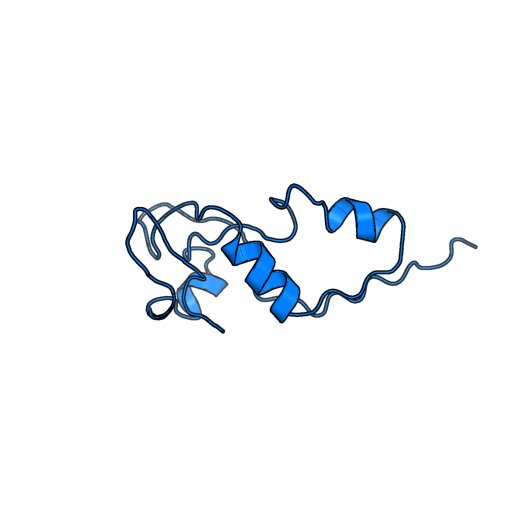.594 8.669 -17.253 1.00 51.19 86 TYR A O 1
ATOM 730 N N . VAL A 1 87 ? 7.649 6.802 -16.575 1.00 57.88 87 VAL A N 1
ATOM 731 C CA . VAL A 1 87 ? 8.942 7.454 -16.352 1.00 57.88 87 VAL A CA 1
ATOM 732 C C . VAL A 1 87 ? 9.739 7.329 -17.643 1.00 57.88 87 VAL A C 1
ATOM 734 O O . VAL A 1 87 ? 10.264 6.264 -17.948 1.00 57.88 87 VAL A O 1
ATOM 737 N N . ARG A 1 88 ? 9.783 8.416 -18.420 1.00 48.47 88 ARG A N 1
ATOM 738 C CA . ARG A 1 88 ? 10.621 8.521 -19.618 1.00 48.47 88 ARG A CA 1
ATOM 739 C C . ARG A 1 88 ? 11.866 9.317 -19.280 1.00 48.47 88 ARG A C 1
ATOM 741 O O . ARG A 1 88 ? 11.757 10.464 -18.833 1.00 48.47 88 ARG A O 1
ATOM 748 N N . ARG A 1 89 ? 13.049 8.772 -19.542 1.00 55.03 89 ARG A N 1
ATOM 749 C CA . ARG A 1 89 ? 14.275 9.558 -19.423 1.00 55.03 89 ARG A CA 1
ATOM 750 C C . ARG A 1 89 ? 14.258 10.701 -20.448 1.00 55.03 89 ARG A C 1
ATOM 752 O O . ARG A 1 89 ? 14.230 10.470 -21.655 1.00 55.03 89 ARG A O 1
ATOM 759 N N . CYS A 1 90 ? 14.354 11.948 -19.981 1.00 53.62 90 CYS A N 1
ATOM 760 C CA . CYS A 1 90 ? 14.846 13.030 -20.831 1.00 53.62 90 CYS A CA 1
ATOM 761 C C . CYS A 1 90 ? 16.305 12.700 -21.155 1.00 53.62 90 CYS A C 1
ATOM 763 O O . CYS A 1 90 ? 17.150 12.671 -20.254 1.00 53.62 90 CYS A O 1
ATOM 765 N N . ALA A 1 91 ? 16.589 12.376 -22.418 1.00 47.00 91 ALA A N 1
ATOM 76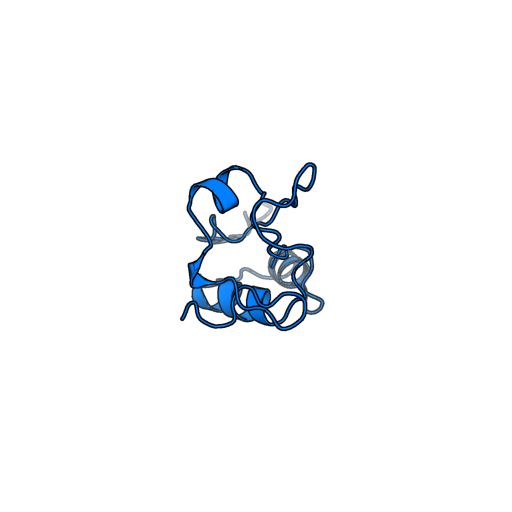6 C CA . ALA A 1 91 ? 17.951 12.194 -22.893 1.00 47.00 91 ALA A CA 1
ATOM 767 C C . ALA A 1 91 ? 18.781 13.405 -22.437 1.00 47.00 91 ALA A C 1
ATOM 769 O O . ALA A 1 91 ? 18.441 14.545 -22.751 1.00 47.00 91 ALA A O 1
ATOM 770 N N . ARG A 1 92 ? 19.828 13.165 -21.635 1.00 49.31 92 ARG A N 1
ATOM 771 C CA . ARG A 1 92 ? 20.853 14.192 -21.436 1.00 49.31 92 ARG A CA 1
ATOM 772 C C . ARG A 1 92 ? 21.535 14.344 -22.788 1.00 49.31 92 ARG A C 1
ATOM 774 O O . ARG A 1 92 ? 22.167 13.391 -23.240 1.00 49.31 92 ARG A O 1
ATOM 781 N N . VAL A 1 93 ? 21.289 15.492 -23.414 1.00 44.59 93 VAL A N 1
ATOM 782 C CA . VAL A 1 93 ? 22.115 16.073 -24.478 1.00 44.59 93 VAL A CA 1
ATOM 783 C C . VAL A 1 93 ? 23.548 16.229 -23.994 1.00 44.59 93 VAL A C 1
ATOM 785 O O . VAL A 1 93 ? 23.723 16.529 -22.788 1.00 44.59 93 VAL A O 1
#

Organism: NCBI:txid1121395

pLDDT: mean 79.56, std 12.64, range [44.59, 92.0]

Secondary structure (DSSP, 8-state):
--TTTTEETTEE-TTT--HHHHHTT-S----TTTS-SS-HHHHHHHS-EE--HHHHHHHHHHSPPSS-TT-TT-----TTS----EE------